Protein AF-A0A7X7D937-F1 (afdb_monomer_lite)

Sequence (70 aa):
AEGPLADVRGVRPDALDYEKPLESLQRAWIAVRSNLRAVLEHVTLAELRDGKLAPEVDRLADTADAWTHR

Structure (mmCIF, N/CA/C/O backbone):
data_AF-A0A7X7D937-F1
#
_entry.id   AF-A0A7X7D937-F1
#
loop_
_atom_site.group_PDB
_atom_site.id
_atom_site.type_symbol
_atom_site.label_atom_id
_atom_site.label_alt_id
_atom_site.label_comp_id
_atom_site.label_asym_id
_atom_site.label_entity_id
_atom_site.label_seq_id
_atom_site.pdbx_PDB_ins_code
_atom_site.Cartn_x
_atom_site.Cartn_y
_atom_site.Cartn_z
_atom_site.occupancy
_atom_site.B_iso_or_equiv
_atom_site.auth_seq_id
_atom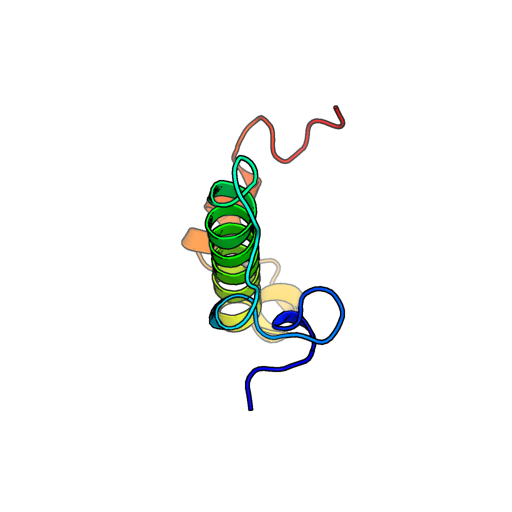_site.auth_comp_id
_atom_site.auth_asym_id
_atom_site.auth_atom_id
_atom_site.pdbx_PDB_model_num
ATOM 1 N N . ALA A 1 1 ? -4.113 -18.404 -2.770 1.00 49.44 1 ALA A N 1
ATOM 2 C CA . ALA A 1 1 ? -4.170 -17.759 -4.094 1.00 49.44 1 ALA A CA 1
ATOM 3 C C . ALA A 1 1 ? -4.039 -16.262 -3.859 1.00 49.44 1 ALA A C 1
ATOM 5 O O . ALA A 1 1 ? -4.812 -15.738 -3.067 1.00 49.44 1 ALA A O 1
ATOM 6 N N . GLU A 1 2 ? -3.016 -15.613 -4.419 1.00 56.03 2 GLU A N 1
ATOM 7 C CA . GLU A 1 2 ? -2.876 -14.151 -4.352 1.00 56.03 2 GLU A CA 1
ATOM 8 C C . GLU A 1 2 ? -4.083 -13.543 -5.087 1.00 56.03 2 GLU A C 1
ATOM 10 O O . GLU A 1 2 ? -4.295 -13.844 -6.256 1.00 56.03 2 GLU A O 1
ATOM 15 N N . GLY A 1 3 ? -4.950 -12.817 -4.377 1.00 55.78 3 GLY A N 1
ATOM 16 C CA . GLY A 1 3 ? -6.224 -12.327 -4.918 1.00 55.78 3 GLY A CA 1
ATOM 17 C C . GLY A 1 3 ? -6.070 -11.288 -6.044 1.00 55.78 3 GLY A C 1
ATOM 18 O O . GLY A 1 3 ? -4.957 -10.852 -6.323 1.00 55.78 3 GLY A O 1
ATOM 19 N N . PRO A 1 4 ? -7.179 -10.818 -6.650 1.00 59.06 4 PRO A N 1
ATOM 20 C CA . PRO A 1 4 ? -7.219 -9.989 -7.873 1.00 59.06 4 PRO A CA 1
ATOM 21 C C . PRO A 1 4 ? -6.492 -8.634 -7.800 1.00 59.06 4 PRO A C 1
ATOM 23 O O . PRO A 1 4 ? -6.332 -7.956 -8.808 1.00 59.06 4 PRO A O 1
ATOM 26 N N . LEU A 1 5 ? -6.011 -8.244 -6.622 1.00 58.03 5 LEU A N 1
ATOM 27 C CA . LEU A 1 5 ? -5.104 -7.110 -6.421 1.00 58.03 5 LEU A CA 1
ATOM 28 C C . LEU A 1 5 ? -3.658 -7.419 -6.855 1.00 58.03 5 LEU A C 1
ATOM 30 O O . LEU A 1 5 ? -2.794 -6.544 -6.812 1.00 58.03 5 LEU A O 1
ATOM 34 N N . ALA A 1 6 ? -3.379 -8.670 -7.225 1.00 58.75 6 ALA A N 1
ATOM 35 C CA . ALA A 1 6 ? -2.060 -9.155 -7.597 1.00 58.75 6 ALA A CA 1
ATOM 36 C C . ALA A 1 6 ? -1.779 -9.111 -9.102 1.00 58.75 6 ALA A C 1
ATOM 38 O O . ALA A 1 6 ? -0.618 -9.291 -9.464 1.00 58.75 6 ALA A O 1
ATOM 39 N N . ASP A 1 7 ? -2.783 -8.852 -9.945 1.00 63.44 7 ASP A N 1
ATOM 40 C CA . ASP A 1 7 ? -2.645 -8.914 -11.399 1.00 63.44 7 ASP A CA 1
ATOM 41 C C . ASP A 1 7 ? -2.560 -7.520 -12.026 1.00 63.44 7 ASP A C 1
ATOM 43 O O . ASP A 1 7 ? -3.406 -6.651 -11.820 1.00 63.44 7 ASP A O 1
ATOM 47 N N . VAL A 1 8 ? -1.551 -7.320 -12.869 1.00 64.25 8 VAL A N 1
ATOM 48 C CA . VAL A 1 8 ? -1.404 -6.134 -13.714 1.00 64.25 8 VAL A CA 1
ATOM 49 C C . VAL A 1 8 ? -1.786 -6.550 -15.126 1.00 64.25 8 VAL A C 1
ATOM 51 O O . VAL A 1 8 ? -1.123 -7.384 -15.736 1.00 64.25 8 VAL A O 1
ATOM 54 N N . ARG A 1 9 ? -2.887 -5.995 -15.648 1.00 67.88 9 ARG A N 1
ATOM 55 C CA . ARG A 1 9 ? -3.480 -6.401 -16.943 1.00 67.88 9 ARG A CA 1
ATOM 56 C C . ARG A 1 9 ? -3.816 -7.903 -17.025 1.00 67.88 9 ARG A C 1
ATOM 58 O O . ARG A 1 9 ? -3.744 -8.487 -18.100 1.00 67.88 9 ARG A O 1
ATOM 65 N N . GLY A 1 10 ? -4.169 -8.532 -15.901 1.00 72.31 10 GLY A N 1
ATOM 66 C CA . GLY A 1 10 ? -4.454 -9.973 -15.849 1.00 72.31 10 GLY A CA 1
ATOM 67 C C . GLY A 1 10 ? -3.209 -10.869 -15.873 1.00 72.31 10 GLY A C 1
ATOM 68 O O . GLY A 1 10 ? -3.337 -12.075 -16.056 1.00 72.31 10 GLY A O 1
ATOM 69 N N . VAL A 1 11 ? -2.012 -10.293 -15.710 1.00 74.94 11 VAL A N 1
ATOM 70 C CA . VAL A 1 11 ? -0.740 -11.019 -15.632 1.00 74.94 11 VAL A CA 1
ATOM 71 C C . VAL A 1 11 ? -0.058 -10.700 -14.306 1.00 74.94 11 VAL A C 1
ATOM 73 O O . VAL A 1 11 ? -0.059 -9.557 -13.839 1.00 74.94 11 VAL A O 1
ATOM 76 N N . ARG A 1 12 ? 0.569 -11.709 -13.703 1.00 74.62 12 ARG A N 1
ATOM 77 C CA . ARG A 1 12 ? 1.372 -11.525 -12.494 1.00 74.62 12 ARG A CA 1
ATOM 78 C C . ARG A 1 12 ? 2.544 -10.565 -12.764 1.00 74.62 12 ARG A C 1
ATOM 80 O O . ARG A 1 12 ? 3.257 -10.771 -13.741 1.00 74.62 12 ARG A O 1
ATOM 87 N N . PRO A 1 13 ? 2.814 -9.569 -11.901 1.00 70.50 13 PRO A N 1
ATOM 88 C CA . PRO A 1 13 ? 3.913 -8.615 -12.051 1.00 70.50 13 PRO A CA 1
ATOM 89 C C . PRO A 1 13 ? 5.287 -9.241 -12.293 1.00 70.50 13 PRO A C 1
ATOM 91 O O . PRO A 1 13 ? 6.067 -8.709 -13.073 1.00 70.50 13 PRO A O 1
ATOM 94 N N . ASP A 1 14 ? 5.570 -10.376 -11.654 1.00 71.56 14 ASP A N 1
ATOM 95 C CA . ASP A 1 14 ? 6.805 -11.148 -11.830 1.00 71.56 14 ASP A CA 1
ATOM 96 C C . ASP A 1 14 ? 6.891 -11.884 -13.179 1.00 71.56 14 ASP A C 1
ATOM 98 O O . ASP A 1 14 ? 7.976 -12.281 -13.590 1.00 71.56 14 ASP A O 1
ATOM 102 N N . ALA A 1 15 ? 5.767 -12.023 -13.883 1.00 77.31 15 ALA A N 1
ATOM 103 C CA . ALA A 1 15 ? 5.668 -12.593 -15.224 1.00 77.31 15 ALA A CA 1
ATOM 104 C C . ALA A 1 15 ? 5.500 -11.526 -16.325 1.00 77.31 15 ALA A C 1
ATOM 106 O O . ALA A 1 15 ? 5.394 -11.876 -17.499 1.00 77.31 15 ALA A O 1
ATOM 107 N N . LEU A 1 16 ? 5.455 -10.234 -15.974 1.00 80.25 16 LEU A N 1
ATOM 108 C CA . LEU A 1 16 ? 5.463 -9.154 -16.960 1.00 80.25 16 LEU A CA 1
ATOM 109 C C . LEU A 1 16 ? 6.862 -9.023 -17.554 1.00 80.25 16 LEU A C 1
ATOM 111 O O . LEU A 1 16 ? 7.798 -8.725 -16.817 1.00 80.25 16 LEU A O 1
ATOM 115 N N . ASP A 1 17 ? 6.986 -9.169 -18.866 1.00 80.75 17 ASP A N 1
ATOM 116 C CA . ASP A 1 17 ? 8.211 -8.833 -19.584 1.00 80.75 17 ASP A CA 1
ATOM 117 C C . ASP A 1 17 ? 8.033 -7.480 -20.284 1.00 80.75 17 ASP A C 1
ATOM 119 O O . ASP A 1 17 ? 7.056 -7.264 -21.006 1.00 80.75 17 ASP A O 1
ATOM 123 N N . TYR A 1 18 ? 8.943 -6.546 -20.017 1.00 83.75 18 TYR A N 1
ATOM 124 C CA . TYR A 1 18 ? 8.955 -5.222 -20.634 1.00 83.75 18 TYR A CA 1
ATOM 125 C C . TYR A 1 18 ? 10.262 -5.051 -21.400 1.00 83.75 18 TYR A C 1
ATOM 127 O O . TYR A 1 18 ? 11.346 -5.098 -20.820 1.00 83.75 18 TYR A O 1
ATOM 135 N N . GLU A 1 19 ? 10.154 -4.785 -22.700 1.00 86.38 19 GLU A N 1
ATOM 136 C CA . GLU A 1 19 ? 11.311 -4.513 -23.550 1.00 86.38 19 GLU A CA 1
ATOM 137 C C . GLU A 1 19 ? 12.022 -3.209 -23.153 1.00 86.38 19 GLU A C 1
ATOM 139 O O . GLU A 1 19 ? 11.434 -2.291 -22.571 1.00 86.38 19 GLU A O 1
ATOM 144 N N . LYS A 1 20 ? 13.305 -3.086 -23.509 1.00 82.31 20 LYS A N 1
ATOM 145 C CA . LYS A 1 20 ? 14.065 -1.848 -23.293 1.00 82.31 20 LYS A CA 1
ATOM 146 C C . LYS A 1 20 ? 13.423 -0.679 -24.052 1.00 82.31 20 LYS A C 1
ATOM 148 O O . LYS A 1 20 ? 13.068 -0.845 -25.216 1.00 82.31 20 LYS A O 1
ATOM 153 N N . PRO A 1 21 ? 13.320 0.519 -23.445 1.00 85.06 21 PRO A N 1
ATOM 154 C CA . PRO A 1 21 ? 13.896 0.938 -22.158 1.00 85.06 21 PRO A CA 1
ATOM 155 C C . PRO A 1 21 ? 12.940 0.808 -20.951 1.00 85.06 21 PRO A C 1
ATOM 157 O O . PRO A 1 21 ? 13.169 1.425 -19.914 1.00 85.06 21 PRO A O 1
ATOM 160 N N . LEU A 1 22 ? 11.848 0.051 -21.071 1.00 87.75 22 LEU A N 1
ATOM 161 C CA . LEU A 1 22 ? 10.753 -0.003 -20.096 1.00 87.75 22 LEU A CA 1
ATOM 162 C C . LEU A 1 22 ? 10.923 -1.073 -19.007 1.00 87.75 22 LEU A C 1
ATOM 164 O O . LEU A 1 22 ? 10.014 -1.286 -18.209 1.00 87.75 22 LEU A O 1
ATOM 168 N N . GLU A 1 23 ? 12.089 -1.707 -18.925 1.00 89.12 23 GLU A N 1
ATOM 169 C CA . GLU A 1 23 ? 12.428 -2.740 -17.935 1.00 89.12 23 GLU A CA 1
ATOM 170 C C . GLU A 1 23 ? 12.163 -2.305 -16.474 1.00 89.12 23 GLU A C 1
ATOM 172 O O . GLU A 1 23 ? 11.808 -3.116 -15.616 1.00 89.12 23 GLU A O 1
ATOM 177 N N . SER A 1 24 ? 12.239 -1.002 -16.178 1.00 89.00 24 SER A N 1
ATOM 178 C CA . SER A 1 24 ? 11.926 -0.442 -14.857 1.00 89.00 24 SER A CA 1
ATOM 179 C C . SER A 1 24 ? 10.436 -0.500 -14.488 1.00 89.00 24 SER A C 1
ATOM 181 O O . SER A 1 24 ? 10.110 -0.506 -13.296 1.00 89.00 24 SER A O 1
ATOM 183 N N . LEU A 1 25 ? 9.527 -0.605 -15.466 1.00 87.62 25 LEU A N 1
ATOM 184 C CA . LEU A 1 25 ? 8.084 -0.695 -15.219 1.00 87.62 25 LEU A CA 1
ATOM 185 C C . LEU A 1 25 ? 7.717 -1.961 -14.447 1.00 87.62 25 LEU A C 1
ATOM 187 O O . LEU A 1 25 ? 6.842 -1.909 -13.585 1.00 87.62 25 LEU A O 1
ATOM 191 N N . GLN A 1 26 ? 8.408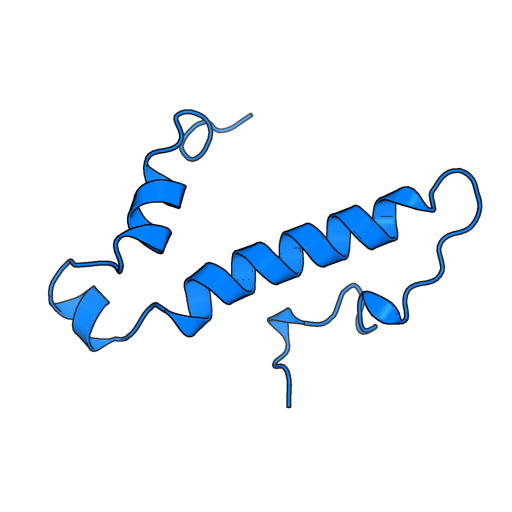 -3.079 -14.692 1.00 85.88 26 GLN A N 1
ATOM 192 C CA . GLN A 1 26 ? 8.189 -4.308 -13.928 1.00 85.88 26 GLN A CA 1
ATOM 193 C C . GLN A 1 26 ? 8.429 -4.066 -12.431 1.00 85.88 26 GLN A C 1
ATOM 195 O O . GLN A 1 26 ? 7.593 -4.400 -11.589 1.00 85.88 26 GLN A O 1
ATOM 200 N N . ARG A 1 27 ? 9.546 -3.407 -12.094 1.00 87.25 27 ARG A N 1
ATOM 201 C CA . ARG A 1 27 ? 9.897 -3.077 -10.705 1.00 87.25 27 ARG A CA 1
ATOM 202 C C . ARG A 1 27 ? 8.895 -2.112 -10.079 1.00 87.25 27 ARG A C 1
ATOM 204 O O . ARG A 1 27 ? 8.536 -2.301 -8.919 1.00 87.25 27 ARG A O 1
ATOM 211 N N . ALA A 1 28 ? 8.426 -1.117 -10.834 1.00 89.38 28 ALA A N 1
ATOM 212 C CA . ALA A 1 28 ? 7.401 -0.186 -10.366 1.00 89.38 28 ALA A CA 1
ATOM 213 C C . ALA A 1 28 ? 6.101 -0.923 -10.000 1.00 89.38 28 ALA A C 1
ATOM 215 O O . ALA A 1 28 ? 5.562 -0.719 -8.914 1.00 89.38 28 ALA A O 1
ATOM 216 N N . TRP A 1 29 ? 5.646 -1.851 -10.845 1.00 87.50 29 TRP A N 1
ATOM 217 C CA . TRP A 1 29 ? 4.455 -2.657 -10.566 1.00 87.50 29 TRP A CA 1
ATOM 218 C C . TRP A 1 29 ? 4.609 -3.571 -9.353 1.00 87.50 29 TRP A C 1
ATOM 220 O O . TRP 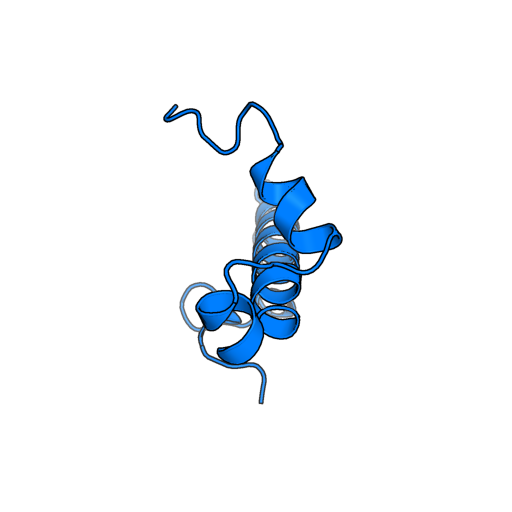A 1 29 ? 3.687 -3.683 -8.543 1.00 87.50 29 TRP A O 1
ATOM 230 N N . ILE A 1 30 ? 5.781 -4.188 -9.184 1.00 85.75 30 ILE A N 1
ATOM 231 C CA . ILE A 1 30 ? 6.086 -4.982 -7.988 1.00 85.75 30 ILE A CA 1
ATOM 232 C C . ILE A 1 30 ? 6.012 -4.106 -6.728 1.00 85.75 30 ILE A C 1
ATOM 234 O O . ILE A 1 30 ? 5.408 -4.521 -5.738 1.00 85.75 30 ILE A O 1
ATOM 238 N N . ALA A 1 31 ? 6.568 -2.890 -6.766 1.00 88.88 31 ALA A N 1
ATOM 239 C CA . ALA A 1 31 ? 6.528 -1.956 -5.641 1.00 88.88 31 ALA A CA 1
ATOM 240 C C . ALA A 1 31 ? 5.094 -1.522 -5.292 1.00 88.88 31 ALA A C 1
ATOM 242 O O . ALA A 1 31 ? 4.723 -1.527 -4.116 1.00 88.88 31 ALA A O 1
ATOM 243 N N . VAL A 1 32 ? 4.266 -1.217 -6.298 1.00 87.81 32 VAL A N 1
ATOM 244 C CA . VAL A 1 32 ? 2.841 -0.894 -6.106 1.00 87.81 32 VAL A CA 1
ATOM 245 C C . VAL A 1 32 ? 2.106 -2.060 -5.441 1.00 87.81 32 VAL A C 1
ATOM 247 O O . VAL A 1 32 ? 1.463 -1.866 -4.409 1.00 87.81 32 VAL A O 1
ATOM 250 N N . ARG A 1 33 ? 2.256 -3.288 -5.963 1.00 85.19 33 ARG A N 1
ATOM 251 C CA . ARG A 1 33 ? 1.624 -4.485 -5.378 1.00 85.19 33 ARG A CA 1
ATOM 252 C C . ARG A 1 33 ? 2.060 -4.703 -3.930 1.00 85.19 33 ARG A C 1
ATOM 254 O O . ARG A 1 33 ? 1.229 -5.022 -3.085 1.00 85.19 33 ARG A O 1
ATOM 261 N N . SER A 1 34 ? 3.351 -4.535 -3.644 1.00 85.94 34 SER A N 1
ATOM 262 C CA . SER A 1 34 ? 3.888 -4.695 -2.291 1.00 85.94 34 SER A CA 1
ATOM 263 C C . SER A 1 34 ? 3.257 -3.713 -1.302 1.00 85.94 34 SER A C 1
ATOM 265 O O . SER A 1 34 ? 2.934 -4.116 -0.190 1.00 85.94 34 SER A O 1
ATOM 267 N N . ASN A 1 35 ? 3.051 -2.453 -1.697 1.00 86.12 35 ASN A N 1
ATOM 268 C CA . ASN A 1 35 ? 2.429 -1.446 -0.832 1.00 86.12 35 ASN A CA 1
ATOM 269 C C . ASN A 1 35 ? 0.939 -1.725 -0.604 1.00 86.12 35 ASN A C 1
ATOM 271 O O . ASN A 1 35 ? 0.475 -1.660 0.529 1.00 86.12 35 ASN A O 1
ATOM 275 N N . LEU A 1 36 ? 0.198 -2.116 -1.649 1.00 87.31 36 LEU A N 1
ATOM 276 C CA . LEU A 1 36 ? -1.208 -2.514 -1.495 1.00 87.31 36 LEU A CA 1
ATOM 277 C C . LEU A 1 36 ? -1.359 -3.698 -0.535 1.00 87.31 36 LEU A C 1
ATOM 279 O O . LEU A 1 36 ? -2.238 -3.693 0.323 1.00 87.31 36 LEU A O 1
ATOM 283 N N . ARG A 1 37 ? -0.480 -4.697 -0.658 1.00 85.31 37 ARG A N 1
ATOM 284 C CA . ARG A 1 37 ? -0.451 -5.857 0.235 1.00 85.31 37 ARG A CA 1
ATOM 285 C C . ARG A 1 37 ? -0.169 -5.458 1.681 1.00 85.31 37 ARG A C 1
ATOM 287 O O . ARG A 1 37 ? -0.911 -5.869 2.564 1.00 85.31 37 ARG A O 1
ATOM 294 N N . ALA A 1 38 ? 0.846 -4.623 1.897 1.00 85.00 38 ALA A N 1
ATOM 295 C CA . ALA A 1 38 ? 1.203 -4.126 3.223 1.00 85.00 38 ALA A CA 1
ATOM 296 C C . ALA A 1 38 ? 0.051 -3.374 3.912 1.00 85.00 38 ALA A C 1
ATOM 298 O O . ALA A 1 38 ? -0.010 -3.336 5.130 1.00 85.00 38 ALA A O 1
ATOM 299 N N .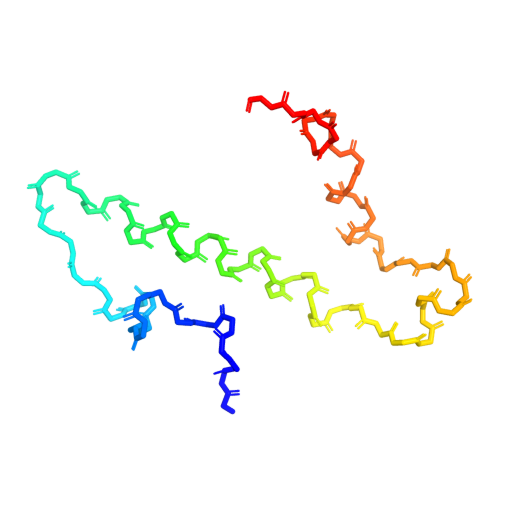 VAL A 1 39 ? -0.894 -2.799 3.167 1.00 90.06 39 VAL A N 1
ATOM 300 C CA . VAL A 1 39 ? -2.105 -2.225 3.767 1.00 90.06 39 VAL A CA 1
ATOM 301 C C . VAL A 1 39 ? -3.154 -3.307 4.012 1.00 90.06 39 VAL A C 1
ATOM 303 O O . VAL A 1 39 ? -3.627 -3.489 5.128 1.00 90.06 39 VAL A O 1
ATOM 306 N N . LEU A 1 40 ? -3.528 -4.047 2.970 1.00 88.00 40 LEU A N 1
ATOM 307 C CA . LEU A 1 40 ? -4.716 -4.902 3.005 1.00 88.00 40 LEU A CA 1
ATOM 308 C C . LEU A 1 40 ? -4.541 -6.190 3.818 1.00 88.00 40 LEU A C 1
ATOM 310 O O . LEU A 1 40 ? -5.537 -6.752 4.263 1.00 88.00 40 LEU A O 1
ATOM 314 N N . GLU A 1 41 ? -3.309 -6.658 4.033 1.00 87.19 41 GLU A N 1
ATOM 315 C CA . GLU A 1 41 ? -3.034 -7.793 4.928 1.00 87.19 41 GLU A CA 1
ATOM 316 C C . GLU A 1 41 ? -3.064 -7.404 6.412 1.00 87.19 41 GLU A C 1
ATOM 318 O O . GLU A 1 41 ? -3.268 -8.270 7.262 1.00 87.19 41 GLU A O 1
ATOM 323 N N . HIS A 1 42 ? -2.888 -6.118 6.727 1.00 86.00 42 HIS A N 1
ATOM 324 C CA . HIS A 1 42 ? -2.780 -5.613 8.098 1.00 86.00 42 HIS A CA 1
ATOM 325 C C . HIS A 1 42 ? -4.016 -4.840 8.573 1.00 86.00 42 HIS A C 1
ATOM 327 O O . HIS A 1 42 ? -4.046 -4.411 9.719 1.00 86.00 42 HIS A O 1
ATOM 333 N N . VAL A 1 43 ? -5.041 -4.676 7.728 1.00 91.81 43 VAL A N 1
ATOM 334 C CA . VAL A 1 43 ? -6.292 -3.995 8.093 1.00 91.81 43 VAL A CA 1
ATOM 335 C C . VAL A 1 43 ? -7.422 -5.000 8.275 1.00 91.81 43 VAL A C 1
ATOM 337 O O . VAL A 1 43 ? -7.816 -5.706 7.346 1.00 91.81 43 VAL A O 1
ATOM 340 N N . THR A 1 44 ? -8.006 -5.015 9.470 1.00 91.44 44 THR A N 1
ATOM 341 C CA . THR A 1 44 ? -9.170 -5.842 9.807 1.00 91.44 44 THR A CA 1
ATOM 342 C C . THR A 1 44 ? -10.445 -5.014 9.989 1.00 91.44 44 THR A C 1
ATOM 344 O O . THR A 1 44 ? -10.411 -3.831 10.324 1.00 91.44 44 THR A O 1
ATOM 347 N N . LEU A 1 45 ? -11.618 -5.649 9.850 1.00 93.19 45 LEU A N 1
ATOM 348 C CA . LEU A 1 45 ? -12.903 -4.986 10.134 1.00 93.19 45 LEU A CA 1
ATOM 349 C C . LEU A 1 45 ? -13.027 -4.520 11.595 1.00 93.19 45 LEU A C 1
ATOM 351 O O . LEU A 1 45 ? -13.721 -3.542 11.865 1.00 93.19 45 LEU A O 1
ATOM 355 N N . ALA A 1 46 ? -12.380 -5.215 12.536 1.00 94.56 46 ALA A N 1
ATOM 356 C CA . ALA A 1 46 ? -12.399 -4.845 13.950 1.00 94.56 46 ALA A CA 1
ATOM 357 C C . ALA A 1 46 ? -11.642 -3.533 14.199 1.00 94.56 46 ALA A C 1
ATOM 359 O O . ALA A 1 46 ? -12.150 -2.660 14.894 1.00 94.56 46 ALA A O 1
ATOM 360 N N . GLU A 1 47 ? -10.471 -3.374 13.585 1.00 93.06 47 GLU A N 1
ATOM 361 C CA . GLU A 1 47 ? -9.679 -2.143 13.658 1.00 93.06 47 GLU A CA 1
ATOM 362 C C . GLU A 1 47 ? -10.423 -0.957 13.040 1.00 93.06 47 GLU A C 1
ATOM 364 O O . GLU A 1 47 ? -10.533 0.093 13.673 1.00 93.06 47 GLU A O 1
ATOM 369 N N . LEU A 1 48 ? -11.046 -1.157 11.871 1.00 93.31 48 LEU A N 1
ATOM 370 C CA . LEU A 1 48 ? -11.872 -0.131 11.228 1.00 93.31 48 LEU A CA 1
ATOM 371 C C . LEU A 1 48 ? -13.059 0.292 12.101 1.00 93.31 48 LEU A C 1
ATOM 373 O O . LEU A 1 48 ? -13.329 1.484 12.238 1.00 93.31 48 LEU A O 1
ATOM 377 N N . ARG A 1 49 ? -13.757 -0.671 12.718 1.00 97.25 49 ARG A N 1
ATOM 378 C CA . ARG A 1 49 ? -14.848 -0.395 13.667 1.00 97.25 49 ARG A CA 1
ATOM 379 C C . ARG A 1 49 ? -14.361 0.443 14.850 1.00 97.25 49 ARG A C 1
ATOM 381 O O . ARG A 1 49 ? -15.076 1.337 15.290 1.00 97.25 49 ARG A O 1
ATOM 388 N N . ASP A 1 50 ? -13.172 0.144 15.361 1.00 96.12 50 ASP A N 1
ATOM 389 C CA . ASP A 1 50 ? -12.610 0.793 16.548 1.00 96.12 50 ASP A CA 1
ATOM 390 C C . ASP A 1 50 ? -11.883 2.111 16.229 1.00 96.12 50 ASP A C 1
ATOM 392 O O . ASP A 1 50 ? -11.368 2.758 17.143 1.00 96.12 50 ASP A O 1
ATOM 396 N N . GLY A 1 51 ? -11.844 2.520 14.955 1.00 94.25 51 GLY A N 1
ATOM 397 C CA . GLY A 1 51 ? -11.166 3.736 14.509 1.00 94.25 51 GLY A CA 1
ATOM 398 C C . GLY A 1 51 ? -9.649 3.673 14.692 1.00 94.25 51 GLY A C 1
ATOM 399 O O . GLY A 1 51 ? -9.034 4.678 15.041 1.00 94.25 51 GLY A O 1
ATOM 400 N N . LYS A 1 52 ? -9.052 2.489 14.524 1.00 93.25 52 LYS A N 1
ATOM 401 C CA . LYS A 1 52 ? -7.611 2.254 14.669 1.00 93.25 52 LYS A CA 1
ATOM 402 C C . LYS A 1 52 ? -7.053 1.618 13.404 1.00 93.25 52 LYS A C 1
ATOM 404 O O . LYS A 1 52 ? -7.763 0.907 12.703 1.00 93.25 52 LYS A O 1
ATOM 409 N N . LEU A 1 53 ? -5.772 1.845 13.148 1.00 92.00 53 LEU A N 1
ATOM 410 C CA . LEU A 1 53 ? -4.996 1.155 12.122 1.00 92.00 53 LEU A CA 1
ATOM 411 C C . 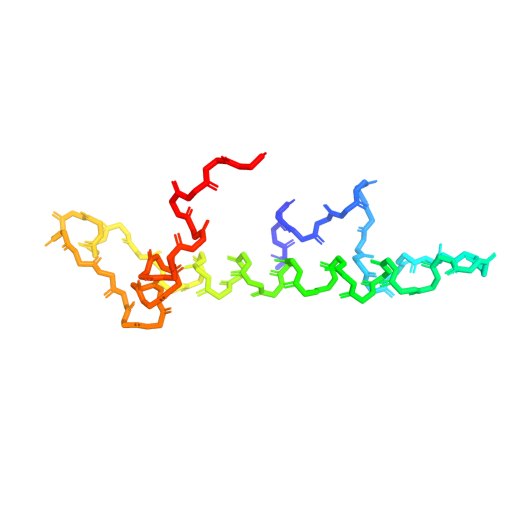LEU A 1 53 ? -3.693 0.648 12.740 1.00 92.00 53 LEU A C 1
ATOM 413 O O . LEU A 1 53 ? -3.216 1.194 13.740 1.00 92.00 53 LEU A O 1
ATOM 417 N N . ALA A 1 54 ? -3.111 -0.392 12.142 1.00 90.19 54 ALA A N 1
ATOM 418 C CA . ALA A 1 54 ? -1.766 -0.817 12.496 1.00 90.19 54 ALA A CA 1
ATOM 419 C C . ALA A 1 54 ? -0.772 0.347 12.262 1.00 90.19 54 ALA A C 1
ATOM 421 O O . ALA A 1 54 ? -0.898 1.050 11.252 1.00 90.19 54 ALA A O 1
ATOM 422 N N . PRO A 1 55 ? 0.223 0.572 13.145 1.00 90.12 55 PRO A N 1
ATOM 423 C CA . PRO A 1 55 ? 1.114 1.736 13.062 1.00 90.12 55 PRO A CA 1
ATOM 424 C C . PRO A 1 55 ? 1.862 1.883 11.731 1.00 90.12 55 PRO A C 1
ATOM 426 O O . PRO A 1 55 ? 2.251 2.977 11.335 1.00 90.12 55 PRO A O 1
ATOM 429 N N . GLU A 1 56 ? 2.148 0.785 11.041 1.00 87.69 56 GLU A N 1
ATOM 430 C CA . GLU A 1 56 ? 2.722 0.772 9.696 1.00 87.69 56 GLU A CA 1
ATOM 431 C C . GLU A 1 56 ? 1.776 1.312 8.625 1.00 87.69 56 GLU A C 1
ATOM 433 O O . GLU A 1 56 ? 2.246 2.009 7.731 1.00 87.69 56 GLU A O 1
ATOM 438 N N . VAL A 1 57 ? 0.473 1.048 8.731 1.00 90.25 57 VAL A N 1
ATOM 439 C CA . VAL A 1 57 ? -0.539 1.551 7.795 1.00 90.25 57 VAL A CA 1
ATOM 440 C C . VAL A 1 57 ? -0.817 3.024 8.066 1.00 90.25 57 VAL A C 1
ATOM 442 O O . VAL A 1 57 ? -0.857 3.816 7.130 1.00 90.25 57 VAL A O 1
ATOM 445 N N . ASP A 1 58 ? -0.934 3.402 9.340 1.00 91.12 58 ASP A N 1
ATOM 446 C CA . ASP A 1 58 ? -1.190 4.789 9.745 1.00 91.12 58 ASP A CA 1
ATOM 447 C C . ASP A 1 58 ? -0.065 5.726 9.264 1.00 91.12 58 ASP A C 1
ATOM 449 O O . ASP A 1 58 ? -0.309 6.757 8.643 1.00 91.12 58 ASP A O 1
ATOM 453 N N . ARG A 1 59 ? 1.195 5.280 9.377 1.00 89.38 59 ARG A N 1
ATOM 454 C CA . ARG A 1 59 ? 2.361 6.017 8.857 1.00 89.38 59 ARG A CA 1
ATOM 455 C C . ARG A 1 59 ? 2.342 6.242 7.345 1.00 89.38 59 ARG A C 1
ATOM 457 O O . ARG A 1 59 ? 2.920 7.223 6.888 1.00 89.38 59 ARG A O 1
ATOM 464 N N . LEU A 1 60 ? 1.729 5.349 6.563 1.00 87.25 60 LEU A N 1
ATOM 465 C CA . LEU A 1 60 ? 1.583 5.557 5.116 1.00 87.25 60 LEU A CA 1
ATOM 466 C C . LEU A 1 60 ? 0.594 6.694 4.817 1.00 87.25 60 LEU A C 1
ATOM 468 O O . LEU A 1 60 ? 0.747 7.385 3.809 1.00 87.25 60 LEU A O 1
ATOM 472 N N . ALA A 1 61 ? -0.390 6.915 5.694 1.00 87.25 61 ALA A N 1
ATOM 473 C CA . ALA A 1 61 ? -1.330 8.027 5.594 1.00 87.25 61 ALA A CA 1
ATOM 474 C C . ALA A 1 61 ? -0.750 9.357 6.117 1.00 87.25 61 ALA A C 1
ATOM 476 O O . ALA A 1 61 ? -1.189 10.411 5.669 1.00 87.25 61 ALA A O 1
ATOM 477 N N . ASP A 1 62 ? 0.254 9.333 6.998 1.00 87.19 62 ASP A N 1
ATOM 478 C CA . ASP A 1 62 ? 0.915 10.543 7.524 1.00 87.19 62 ASP A CA 1
ATOM 479 C C . ASP A 1 62 ? 1.872 11.224 6.527 1.00 87.19 62 ASP A C 1
ATOM 481 O O . ASP A 1 62 ? 2.331 12.350 6.749 1.00 87.19 62 ASP A O 1
ATOM 485 N N . THR A 1 63 ? 2.205 10.559 5.420 1.00 82.06 63 THR A N 1
ATOM 486 C CA . THR A 1 63 ? 3.064 11.131 4.378 1.00 82.06 63 THR A CA 1
ATOM 487 C C . THR A 1 63 ? 2.396 12.368 3.765 1.00 82.06 63 THR A C 1
ATOM 489 O O . THR A 1 63 ? 1.264 12.305 3.295 1.00 82.06 63 THR A O 1
ATOM 492 N N . ALA A 1 64 ? 3.079 13.520 3.765 1.00 71.69 64 ALA A N 1
ATOM 493 C CA . ALA A 1 64 ? 2.488 14.808 3.366 1.00 71.69 64 ALA A CA 1
ATOM 494 C C . ALA A 1 64 ? 1.927 14.817 1.927 1.00 71.69 64 ALA A C 1
ATOM 496 O O . ALA A 1 64 ? 0.988 15.547 1.606 1.00 71.69 64 ALA A O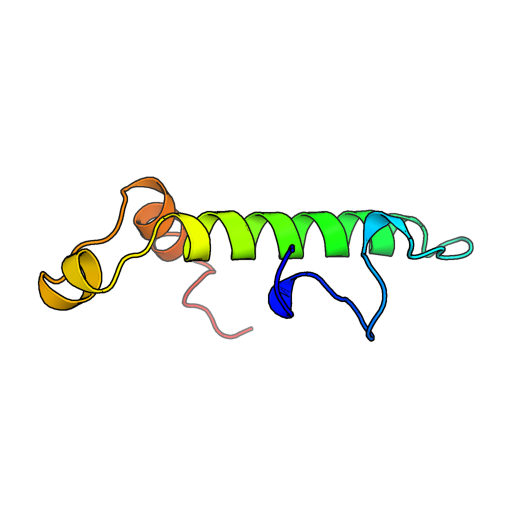 1
ATOM 497 N N . ASP A 1 65 ? 2.490 13.993 1.052 1.00 79.12 65 ASP A N 1
ATOM 498 C CA . ASP A 1 65 ? 2.033 13.784 -0.315 1.00 79.12 65 ASP A CA 1
ATOM 499 C C . ASP A 1 65 ? 0.841 12.820 -0.429 1.00 79.12 65 ASP A C 1
ATOM 501 O O . ASP A 1 65 ? 0.118 12.903 -1.418 1.00 79.12 65 ASP A O 1
ATOM 505 N N . ALA A 1 66 ? 0.566 11.980 0.576 1.00 78.31 66 ALA A N 1
ATOM 506 C CA . ALA A 1 66 ? -0.530 11.004 0.553 1.00 78.31 66 ALA A CA 1
ATOM 507 C C . ALA A 1 66 ? -1.922 11.655 0.446 1.00 78.31 66 ALA A C 1
ATOM 509 O O . ALA A 1 66 ? -2.828 11.084 -0.159 1.00 78.31 66 ALA A O 1
ATOM 510 N N . TRP A 1 67 ? -2.082 12.870 0.980 1.00 80.94 67 TRP A N 1
ATOM 511 C CA . TRP A 1 67 ? -3.322 13.659 0.897 1.00 80.94 67 TRP A CA 1
ATOM 512 C C . TRP A 1 67 ? -3.291 14.730 -0.198 1.00 80.94 67 TRP A C 1
ATOM 514 O O . TRP A 1 67 ? -4.267 15.456 -0.391 1.00 80.94 67 TRP A O 1
ATOM 524 N N . THR A 1 68 ? -2.174 14.860 -0.917 1.00 80.50 68 THR A N 1
ATOM 525 C CA . THR A 1 68 ? -2.030 15.864 -1.969 1.00 80.50 68 THR A CA 1
ATOM 526 C C . THR A 1 68 ? -2.510 15.283 -3.297 1.00 80.50 68 THR A C 1
ATOM 528 O O . THR A 1 68 ? -1.902 14.367 -3.844 1.00 80.50 68 THR A O 1
ATOM 531 N N . HIS A 1 69 ? -3.576 15.845 -3.865 1.00 65.44 69 HIS A N 1
ATOM 532 C CA . HIS A 1 69 ? -3.949 15.568 -5.252 1.00 65.44 69 HIS A CA 1
ATOM 533 C C . HIS A 1 69 ? -2.978 16.313 -6.181 1.00 65.44 69 HIS A C 1
ATOM 535 O O . HIS A 1 69 ? -2.932 17.544 -6.148 1.00 65.44 69 HIS A O 1
ATOM 541 N N . ARG A 1 70 ? -2.176 15.583 -6.964 1.00 58.94 70 ARG A N 1
ATOM 542 C CA . ARG A 1 70 ? -1.262 16.151 -7.967 1.00 58.94 70 ARG A CA 1
ATOM 543 C C . ARG A 1 70 ? -1.799 15.937 -9.375 1.00 58.94 70 ARG A C 1
ATOM 545 O O . ARG A 1 70 ? -2.363 14.847 -9.616 1.00 58.94 70 ARG A O 1
#

Radius of gyration: 15.17 Å; chains: 1; bounding box: 29×34×40 Å

pLDDT: mean 81.89, std 11.31, range [49.44, 97.25]

Secondary structure (DSSP, 8-state):
---GGG-BTTB-GGG----TTTTHHHHHHHHHHHHHHHHHTT--HHHHHTT---HHHHHHHSSTTTT---

Foldseek 3Di:
DPDPLQDDVNHGLVPDDDDPPCNCVSVVSVVVSVVVCVQPVQDDPVCVVVVHGDPVNVVVCVPPCNPDDD